Protein AF-A0A9D4T538-F1 (afdb_monomer_lite)

pLDDT: mean 70.77, std 14.88, range [38.66, 92.06]

Foldseek 3Di:
DPPDPPVQVVVQVVQQPDDQKDWDPFDPWDDPDPPDTWDTKMKGQSSQKDWDDDWDWDDDPNDIDIDTDIDRPDDIDIDTD

Structure (mmCIF, N/CA/C/O backbone):
data_AF-A0A9D4T538-F1
#
_entry.id   AF-A0A9D4T538-F1
#
loop_
_atom_site.group_PDB
_atom_site.id
_atom_site.type_symbol
_atom_site.label_atom_id
_atom_site.label_alt_id
_atom_site.label_comp_id
_atom_site.label_asym_id
_atom_site.label_entity_id
_atom_site.label_seq_id
_atom_site.pdbx_PDB_ins_code
_atom_site.Cartn_x
_atom_site.Cartn_y
_atom_site.Cartn_z
_atom_site.occupancy
_atom_site.B_iso_or_equiv
_atom_site.auth_seq_id
_atom_site.auth_comp_id
_atom_site.auth_asym_id
_atom_site.auth_atom_id
_atom_site.pdbx_PDB_model_num
ATOM 1 N N . MET A 1 1 ? -30.973 -2.377 10.186 1.00 38.66 1 MET A N 1
ATOM 2 C CA . MET A 1 1 ? -29.899 -2.681 9.217 1.00 38.66 1 MET A CA 1
ATOM 3 C C . MET A 1 1 ? -29.040 -1.438 9.059 1.00 38.66 1 MET A C 1
ATOM 5 O O . MET A 1 1 ? -29.386 -0.551 8.289 1.00 38.66 1 MET A O 1
ATOM 9 N N . THR A 1 2 ? -27.984 -1.299 9.857 1.00 44.59 2 THR A N 1
ATOM 10 C CA . THR A 1 2 ? -27.013 -0.217 9.663 1.00 44.59 2 THR A CA 1
ATOM 11 C C . THR A 1 2 ? -26.344 -0.445 8.311 1.00 44.59 2 THR A C 1
ATOM 13 O O . THR A 1 2 ? -25.793 -1.516 8.070 1.00 44.59 2 THR A O 1
ATOM 16 N N . LYS A 1 3 ? -26.459 0.524 7.394 1.00 48.53 3 LYS A N 1
ATOM 17 C CA . LYS A 1 3 ? -25.717 0.525 6.127 1.00 48.53 3 LYS A CA 1
ATOM 18 C C . LYS A 1 3 ? -24.228 0.553 6.476 1.00 48.53 3 LYS A C 1
ATOM 20 O O . LYS A 1 3 ? -23.676 1.618 6.733 1.00 48.53 3 LYS A O 1
ATOM 25 N N . GLY A 1 4 ? -23.617 -0.624 6.587 1.00 61.22 4 GLY A N 1
ATOM 26 C CA . GLY A 1 4 ? -22.188 -0.759 6.822 1.00 61.22 4 GLY A CA 1
ATOM 27 C C . GLY A 1 4 ? -21.445 -0.109 5.664 1.00 61.22 4 GLY A C 1
ATOM 28 O O . GLY A 1 4 ? -21.763 -0.361 4.503 1.00 61.22 4 GLY A O 1
ATOM 29 N N . VAL A 1 5 ? -20.500 0.774 5.973 1.00 71.25 5 VAL A N 1
ATOM 30 C CA . VAL A 1 5 ? -19.608 1.339 4.962 1.00 71.25 5 VAL A CA 1
ATOM 31 C C . VAL A 1 5 ? -18.812 0.184 4.355 1.00 71.25 5 VAL A C 1
ATOM 33 O O . VAL A 1 5 ? -18.141 -0.550 5.079 1.00 71.25 5 VAL A O 1
ATOM 36 N N . ASP A 1 6 ? -18.895 0.018 3.035 1.00 81.69 6 ASP A N 1
ATOM 37 C CA . ASP A 1 6 ? -18.083 -0.956 2.305 1.00 81.69 6 ASP A CA 1
ATOM 38 C C . ASP A 1 6 ? -16.631 -0.468 2.228 1.00 81.69 6 ASP A C 1
ATOM 40 O O . ASP A 1 6 ? -16.216 0.266 1.324 1.00 81.69 6 ASP A O 1
ATOM 44 N N . LEU A 1 7 ? -15.872 -0.851 3.248 1.00 78.75 7 LEU A N 1
ATOM 45 C CA . LEU A 1 7 ? -14.469 -0.502 3.414 1.00 78.75 7 LEU A CA 1
ATOM 46 C C . LEU A 1 7 ? -13.572 -1.280 2.451 1.00 78.75 7 LEU A C 1
ATOM 48 O O . LEU A 1 7 ? -12.602 -0.721 1.950 1.00 78.75 7 LEU A O 1
ATOM 52 N N . TYR A 1 8 ? -13.926 -2.526 2.133 1.00 82.12 8 TYR A N 1
ATOM 53 C CA . TYR A 1 8 ? -13.190 -3.341 1.167 1.00 82.12 8 TYR A CA 1
ATOM 54 C C . TYR A 1 8 ? -13.252 -2.713 -0.226 1.00 82.12 8 TYR A C 1
ATOM 56 O O . TYR A 1 8 ? -12.215 -2.472 -0.846 1.00 82.12 8 TYR A O 1
ATOM 64 N N . GLY A 1 9 ? -14.447 -2.337 -0.686 1.00 84.75 9 GLY A N 1
ATOM 65 C CA . GLY A 1 9 ? -14.593 -1.609 -1.942 1.00 84.75 9 GLY A CA 1
ATOM 66 C C . GLY A 1 9 ? -13.940 -0.226 -1.908 1.00 84.75 9 GLY A C 1
ATOM 67 O O . GLY A 1 9 ? -13.472 0.255 -2.939 1.00 84.75 9 GLY A O 1
ATOM 68 N N . ALA A 1 10 ? -13.867 0.435 -0.747 1.00 85.12 10 ALA A N 1
ATOM 69 C CA . ALA A 1 10 ? -13.149 1.703 -0.620 1.00 85.12 10 ALA A CA 1
ATOM 70 C C . ALA A 1 10 ? -11.631 1.537 -0.810 1.00 85.12 10 ALA A C 1
ATOM 72 O O . ALA A 1 10 ? -11.030 2.329 -1.541 1.00 85.12 10 ALA A O 1
ATOM 73 N N . VAL A 1 11 ? -11.031 0.498 -0.216 1.00 84.94 11 VAL A N 1
ATOM 74 C CA . VAL A 1 11 ? -9.607 0.174 -0.390 1.00 84.94 11 VAL A CA 1
ATOM 75 C C . VAL A 1 11 ? -9.306 -0.198 -1.841 1.00 84.94 11 VAL A C 1
ATOM 77 O O . VAL A 1 11 ? -8.379 0.358 -2.426 1.00 84.94 11 VAL A O 1
ATOM 80 N N . ASP A 1 12 ? -10.113 -1.054 -2.470 1.00 84.50 12 ASP A N 1
ATOM 81 C CA . ASP A 1 12 ? -9.883 -1.457 -3.865 1.00 84.50 12 ASP A CA 1
ATOM 82 C C . ASP A 1 12 ? -9.987 -0.274 -4.849 1.00 84.50 12 ASP A C 1
ATOM 84 O O . ASP A 1 12 ? -9.130 -0.090 -5.722 1.00 84.50 12 ASP A O 1
ATOM 88 N N . ARG A 1 13 ? -10.968 0.621 -4.650 1.00 86.25 13 ARG A N 1
ATOM 89 C CA . ARG A 1 13 ? -11.084 1.863 -5.436 1.00 86.25 13 ARG A CA 1
ATOM 90 C C . ARG A 1 13 ? -9.886 2.788 -5.247 1.00 86.25 13 ARG A C 1
ATOM 92 O O . ARG A 1 13 ? -9.495 3.459 -6.200 1.00 86.25 13 ARG A O 1
ATOM 99 N N . PHE A 1 14 ? -9.324 2.856 -4.041 1.00 84.56 14 PHE A N 1
ATOM 100 C CA . PHE A 1 14 ? -8.122 3.643 -3.776 1.00 84.56 14 PHE A CA 1
ATOM 101 C C . PHE A 1 14 ? -6.907 3.063 -4.507 1.00 84.56 14 PHE A C 1
ATOM 103 O O . PHE A 1 14 ? -6.231 3.794 -5.230 1.00 84.56 14 PHE A O 1
ATOM 110 N N . LEU A 1 15 ? -6.678 1.750 -4.399 1.00 82.38 15 LEU A N 1
ATOM 111 C CA . LEU A 1 15 ? -5.558 1.075 -5.062 1.00 82.38 15 LEU A CA 1
ATOM 112 C C . LEU A 1 15 ? -5.626 1.208 -6.589 1.00 82.38 15 LEU A C 1
ATOM 114 O O . LEU A 1 15 ? -4.609 1.443 -7.236 1.00 82.38 15 LEU A O 1
ATOM 118 N N . THR A 1 16 ? -6.829 1.164 -7.163 1.00 82.50 16 THR A N 1
ATOM 119 C CA . THR A 1 16 ? -7.037 1.322 -8.612 1.00 82.50 16 THR A CA 1
ATOM 120 C C . THR A 1 16 ? -6.698 2.732 -9.122 1.00 82.50 16 THR A C 1
ATOM 122 O O . THR A 1 16 ? -6.414 2.911 -10.304 1.00 82.50 16 THR A O 1
ATOM 125 N N . ARG A 1 17 ? -6.690 3.747 -8.247 1.00 82.69 17 ARG A N 1
ATOM 126 C CA . ARG A 1 17 ? -6.303 5.126 -8.599 1.00 82.69 17 ARG A CA 1
ATOM 127 C C . ARG A 1 17 ? -4.801 5.375 -8.501 1.00 82.69 17 ARG A C 1
ATOM 129 O O . ARG A 1 17 ? -4.360 6.465 -8.865 1.00 82.69 17 ARG A O 1
ATOM 136 N N . LEU A 1 18 ? -4.021 4.418 -7.996 1.00 77.12 18 LEU A N 1
ATOM 137 C CA . LEU A 1 18 ? -2.582 4.602 -7.872 1.00 77.12 18 LEU A CA 1
ATOM 138 C C . LEU A 1 18 ? -1.943 4.771 -9.257 1.00 77.12 18 LEU A C 1
ATOM 140 O O . LEU A 1 18 ? -2.267 4.034 -10.195 1.00 77.12 18 LEU A O 1
AT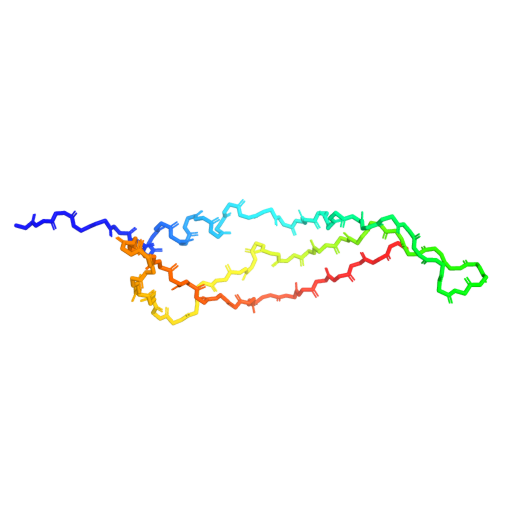OM 144 N N . PRO A 1 19 ? -1.028 5.741 -9.406 1.00 72.06 19 PRO A N 1
ATOM 145 C CA . PRO A 1 19 ? -0.389 5.986 -10.682 1.00 72.06 19 PRO A CA 1
ATOM 146 C C . PRO A 1 19 ? 0.502 4.798 -11.057 1.00 72.06 19 PRO A C 1
ATOM 148 O O . PRO A 1 19 ? 1.143 4.172 -10.211 1.00 72.06 19 PRO A O 1
ATOM 151 N N . LYS A 1 20 ? 0.585 4.511 -12.359 1.00 70.31 20 LYS A N 1
ATOM 152 C CA . LYS A 1 20 ? 1.474 3.461 -12.889 1.00 70.31 20 LYS A CA 1
ATOM 153 C C . LYS A 1 20 ? 2.947 3.725 -12.574 1.00 70.31 20 LYS A C 1
ATOM 155 O O . LYS A 1 20 ? 3.727 2.782 -12.463 1.00 70.31 20 LYS A O 1
ATOM 160 N N . GLN A 1 21 ? 3.312 5.001 -12.458 1.00 64.31 21 GLN A N 1
ATOM 161 C CA . GLN A 1 21 ? 4.656 5.468 -12.148 1.00 64.31 21 GLN A CA 1
ATOM 162 C C . GLN A 1 21 ? 4.593 6.465 -10.997 1.00 64.31 21 GLN A C 1
ATOM 164 O O . GLN A 1 21 ? 3.774 7.383 -11.008 1.00 64.31 21 GLN A O 1
ATOM 169 N N . TYR A 1 22 ? 5.487 6.305 -10.033 1.00 66.31 22 TYR A N 1
ATOM 170 C CA . TYR A 1 22 ? 5.667 7.237 -8.935 1.00 66.31 22 TYR A CA 1
ATOM 171 C C . TYR A 1 22 ? 7.123 7.688 -8.904 1.00 66.31 22 TYR A C 1
ATOM 173 O O . TYR A 1 22 ? 8.047 6.872 -8.863 1.00 66.31 22 TYR A O 1
ATOM 181 N N . ALA A 1 23 ? 7.326 9.001 -8.963 1.00 62.53 23 ALA A N 1
ATOM 182 C CA . ALA A 1 23 ? 8.639 9.586 -8.763 1.00 62.53 23 ALA A CA 1
ATOM 183 C C . ALA A 1 23 ? 8.912 9.610 -7.260 1.00 62.53 23 ALA A C 1
ATOM 185 O O . ALA A 1 23 ? 8.217 10.302 -6.514 1.00 62.53 23 ALA A O 1
ATOM 186 N N . LEU A 1 24 ? 9.909 8.850 -6.810 1.00 64.56 24 LEU A N 1
ATOM 187 C CA . LEU A 1 24 ? 10.323 8.917 -5.419 1.00 64.56 24 LEU A CA 1
ATOM 188 C C . LEU A 1 24 ? 10.972 10.289 -5.185 1.00 64.56 24 LEU A C 1
ATOM 190 O O . LEU A 1 24 ? 11.837 10.693 -5.974 1.00 64.56 24 LEU A O 1
ATOM 194 N N . PRO A 1 25 ? 10.565 11.029 -4.138 1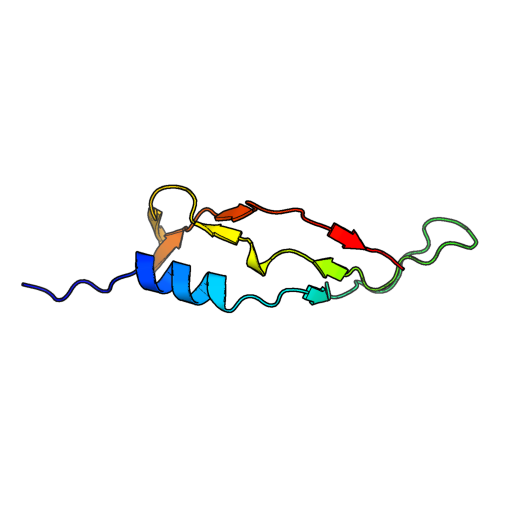.00 56.97 25 PRO A N 1
ATOM 195 C CA . PRO A 1 25 ? 11.234 12.270 -3.785 1.00 56.97 25 PRO A CA 1
ATOM 196 C C . PRO A 1 25 ? 12.699 11.945 -3.485 1.00 56.97 25 PRO A C 1
ATOM 198 O O . PRO A 1 25 ? 13.003 11.143 -2.603 1.00 56.97 25 PRO A O 1
ATOM 201 N N . ALA A 1 26 ? 13.609 12.519 -4.269 1.00 58.84 26 ALA A N 1
ATOM 202 C CA . ALA A 1 26 ? 15.033 12.313 -4.066 1.00 58.84 26 ALA A CA 1
ATOM 203 C C . ALA A 1 26 ? 15.468 13.062 -2.793 1.00 58.84 26 ALA A C 1
ATOM 205 O O . ALA A 1 26 ? 15.220 14.270 -2.709 1.00 58.84 26 ALA A O 1
ATOM 206 N N . PRO A 1 27 ? 16.140 12.412 -1.822 1.00 56.88 27 PRO A N 1
ATOM 207 C CA . PRO A 1 27 ? 16.968 13.154 -0.882 1.00 56.88 27 PRO A CA 1
ATOM 208 C C . PRO A 1 27 ? 18.050 13.932 -1.658 1.00 56.88 27 PRO A C 1
ATOM 210 O O . PRO A 1 27 ? 18.389 13.541 -2.781 1.00 56.88 27 PRO A O 1
ATOM 213 N N . PRO A 1 28 ? 18.601 15.030 -1.103 1.00 55.03 28 PRO A N 1
ATOM 214 C CA . PRO A 1 28 ? 19.693 15.746 -1.750 1.00 55.03 28 PRO A CA 1
ATOM 215 C C . PRO A 1 28 ? 20.847 14.765 -1.993 1.00 55.03 28 PRO A C 1
ATOM 217 O O . PRO A 1 28 ? 21.296 14.082 -1.072 1.00 55.03 28 PRO A O 1
ATOM 220 N N . TYR A 1 29 ? 21.229 14.652 -3.263 1.00 54.44 29 TYR A N 1
ATOM 221 C CA . TYR A 1 29 ? 22.241 13.763 -3.830 1.00 54.44 29 TYR A CA 1
ATOM 222 C C . TYR A 1 29 ? 23.405 13.468 -2.868 1.00 54.44 29 TYR A C 1
ATOM 224 O O . TYR A 1 29 ? 24.023 14.391 -2.339 1.00 54.44 29 TYR A O 1
ATOM 232 N N . ARG A 1 30 ? 23.742 12.185 -2.671 1.00 53.50 30 ARG A N 1
ATOM 233 C CA . ARG A 1 30 ? 24.957 11.768 -1.953 1.00 53.50 30 ARG A CA 1
ATOM 234 C C . ARG A 1 30 ? 25.914 11.075 -2.929 1.0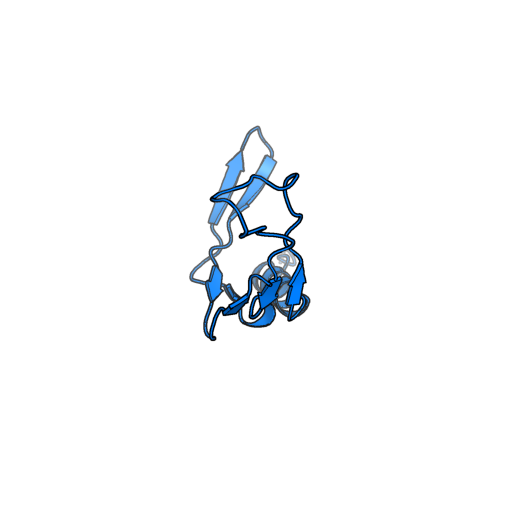0 53.50 30 ARG A C 1
ATOM 236 O O . ARG A 1 30 ? 25.487 10.126 -3.585 1.00 53.50 30 ARG A O 1
ATOM 243 N N . PRO A 1 31 ? 27.172 11.528 -3.057 1.00 48.22 31 PRO A N 1
ATOM 244 C CA . PRO A 1 31 ? 28.145 10.875 -3.924 1.00 48.22 31 PRO A CA 1
ATOM 245 C C . PRO A 1 31 ? 28.527 9.511 -3.335 1.00 48.22 31 PRO A C 1
ATOM 247 O O . PRO A 1 31 ? 28.954 9.436 -2.185 1.00 48.22 31 PRO A O 1
ATOM 250 N N . LEU A 1 32 ? 28.358 8.440 -4.117 1.00 47.94 32 LEU A N 1
ATOM 251 C CA . LEU A 1 32 ? 28.773 7.084 -3.733 1.00 47.94 32 LEU A CA 1
ATOM 252 C C . LEU A 1 32 ? 30.225 6.800 -4.154 1.00 47.94 32 LEU A C 1
ATOM 254 O O . LEU A 1 32 ? 30.959 6.194 -3.382 1.00 47.94 32 LEU A O 1
ATOM 258 N N . VAL A 1 33 ? 30.658 7.277 -5.331 1.00 46.66 33 VAL A N 1
ATOM 259 C CA . VAL A 1 33 ? 32.047 7.218 -5.838 1.00 46.66 33 VAL A CA 1
ATOM 260 C C . VAL A 1 33 ? 32.236 8.295 -6.926 1.00 46.66 33 VAL A C 1
ATOM 262 O O . VAL A 1 33 ? 31.249 8.737 -7.521 1.00 46.66 33 VAL A O 1
ATOM 265 N N . ALA A 1 34 ? 33.473 8.730 -7.205 1.00 44.59 34 ALA A N 1
ATOM 266 C CA . ALA A 1 34 ? 33.780 9.695 -8.268 1.00 44.59 34 ALA A CA 1
ATOM 267 C C . ALA A 1 34 ? 33.188 9.247 -9.622 1.00 44.59 34 ALA A C 1
ATOM 269 O O . ALA A 1 34 ? 33.632 8.261 -10.201 1.00 44.59 34 ALA A O 1
ATOM 270 N N . GLY A 1 35 ? 32.171 9.967 -10.107 1.00 40.47 35 GLY A N 1
ATOM 271 C CA . GLY A 1 35 ? 31.539 9.735 -11.412 1.00 40.47 35 GLY A CA 1
ATOM 272 C C . GLY A 1 35 ? 30.134 9.121 -11.391 1.00 40.47 35 GLY A C 1
ATOM 273 O O . GLY A 1 35 ? 29.500 9.090 -12.440 1.00 40.47 35 GLY A O 1
ATOM 274 N N . ILE A 1 36 ? 29.605 8.690 -10.236 1.00 42.00 36 ILE A N 1
ATOM 275 C CA . ILE A 1 36 ? 28.247 8.120 -10.140 1.00 42.00 36 ILE A CA 1
ATOM 276 C C . ILE A 1 36 ? 27.367 9.014 -9.260 1.00 42.00 36 ILE A C 1
ATOM 278 O O . ILE A 1 36 ? 27.523 9.068 -8.038 1.00 42.00 36 ILE A O 1
ATOM 282 N N . MET A 1 37 ? 26.427 9.716 -9.897 1.00 47.38 37 MET A N 1
ATOM 283 C CA . MET A 1 37 ? 25.380 10.493 -9.232 1.00 47.38 37 MET A CA 1
ATOM 284 C C . MET A 1 37 ? 24.066 9.710 -9.269 1.00 47.38 37 MET A C 1
ATOM 286 O O . MET A 1 37 ? 23.461 9.588 -10.326 1.00 47.38 37 MET A O 1
ATOM 290 N N . THR A 1 38 ? 23.571 9.221 -8.130 1.00 51.84 38 THR A N 1
ATOM 291 C CA . THR A 1 38 ? 22.216 8.647 -8.076 1.00 51.84 38 THR A CA 1
ATOM 292 C C . THR A 1 38 ? 21.204 9.760 -7.809 1.00 51.84 38 THR A C 1
ATOM 294 O O . THR A 1 38 ? 21.154 10.317 -6.708 1.00 51.84 38 THR A O 1
ATOM 297 N N . GLY A 1 39 ? 20.423 10.110 -8.831 1.00 59.69 39 GLY A N 1
ATOM 298 C CA . GLY A 1 39 ? 19.292 11.036 -8.758 1.00 59.69 39 GLY A CA 1
ATOM 299 C C . GLY A 1 39 ? 17.939 10.330 -8.824 1.00 59.69 39 GLY A C 1
ATOM 300 O O . GLY A 1 39 ? 17.881 9.133 -9.075 1.00 59.69 39 GLY A O 1
ATOM 301 N N . LYS A 1 40 ? 16.860 11.097 -8.588 1.00 55.53 40 LYS A N 1
ATOM 302 C CA . LYS A 1 40 ? 15.424 10.758 -8.753 1.00 55.53 40 LYS A CA 1
ATOM 303 C C . LYS A 1 40 ? 15.148 9.312 -9.205 1.00 55.53 40 LYS A C 1
ATOM 305 O O . LYS A 1 40 ? 15.143 9.026 -10.399 1.00 55.53 40 LYS A O 1
ATOM 310 N N . ALA A 1 41 ? 14.843 8.428 -8.257 1.00 62.78 41 ALA A N 1
ATOM 311 C CA . ALA A 1 41 ? 14.396 7.075 -8.572 1.00 62.78 41 ALA A CA 1
ATOM 312 C C . ALA A 1 41 ? 12.933 7.081 -9.050 1.00 62.78 41 ALA A C 1
ATOM 314 O O . ALA A 1 41 ? 12.084 7.802 -8.512 1.00 62.78 41 ALA A O 1
ATOM 315 N N . LYS A 1 42 ? 12.626 6.258 -10.053 1.00 60.25 42 LYS A N 1
ATOM 316 C CA . LYS A 1 42 ? 11.255 5.985 -10.496 1.00 60.25 42 LYS A CA 1
ATOM 317 C C . LYS A 1 42 ? 10.850 4.592 -10.038 1.00 60.25 42 LYS A C 1
ATOM 319 O O . LYS A 1 42 ? 11.566 3.627 -10.290 1.00 60.25 42 LYS A O 1
ATOM 324 N N . ALA A 1 43 ? 9.689 4.499 -9.402 1.00 62.34 43 ALA A N 1
ATOM 325 C CA . ALA A 1 43 ? 9.028 3.234 -9.124 1.00 62.34 43 ALA A CA 1
ATOM 326 C C . ALA A 1 43 ? 7.883 3.047 -10.125 1.00 62.34 43 ALA A C 1
ATOM 328 O O . ALA A 1 43 ? 7.019 3.918 -10.254 1.00 62.34 43 ALA A O 1
ATOM 329 N N . ALA A 1 44 ? 7.875 1.921 -10.831 1.00 63.94 44 ALA A N 1
ATOM 330 C CA . ALA A 1 44 ? 6.767 1.498 -11.676 1.00 63.94 44 ALA A CA 1
ATOM 331 C C . ALA A 1 44 ? 6.094 0.251 -11.087 1.00 63.94 44 ALA A C 1
ATOM 333 O O . ALA A 1 44 ? 6.731 -0.544 -10.395 1.00 63.94 44 ALA A O 1
ATOM 334 N N . GLY A 1 45 ? 4.798 0.089 -11.362 1.00 66.75 45 GLY A N 1
ATOM 335 C CA . GLY A 1 45 ? 4.047 -1.108 -10.971 1.00 66.75 45 GLY A CA 1
ATOM 336 C C . GLY A 1 45 ? 3.185 -0.964 -9.711 1.00 66.75 45 GLY A C 1
ATOM 337 O O . GLY A 1 45 ? 2.597 -1.944 -9.265 1.00 66.75 45 GLY A O 1
ATOM 338 N N . LEU A 1 46 ? 3.040 0.238 -9.140 1.00 70.88 46 LEU A N 1
ATOM 339 C CA . LEU A 1 46 ? 2.173 0.477 -7.967 1.00 70.88 46 LEU A CA 1
ATOM 340 C C . LEU A 1 46 ? 0.677 0.284 -8.263 1.00 70.88 46 LEU A C 1
ATOM 342 O O . LEU A 1 46 ? -0.095 -0.060 -7.376 1.00 70.88 46 LEU A O 1
ATOM 346 N N . ASN A 1 47 ? 0.270 0.433 -9.522 1.00 69.31 47 ASN A N 1
ATOM 347 C CA . ASN A 1 47 ? -1.088 0.144 -9.989 1.00 69.31 47 ASN A CA 1
ATOM 348 C C . ASN A 1 47 ? -1.435 -1.362 -9.986 1.00 69.31 47 ASN A C 1
ATOM 350 O O . ASN A 1 47 ? -2.562 -1.729 -10.309 1.00 69.31 47 ASN A O 1
ATOM 354 N N . TRP A 1 48 ? -0.467 -2.230 -9.681 1.00 76.38 48 TRP A N 1
ATOM 355 C CA . TRP A 1 48 ? -0.657 -3.675 -9.530 1.00 76.38 48 TRP A CA 1
ATOM 356 C C . TRP A 1 48 ? -0.785 -4.098 -8.063 1.00 76.38 48 TRP A C 1
ATOM 358 O O . TRP A 1 48 ? -0.931 -5.290 -7.774 1.00 76.38 48 TRP A O 1
ATOM 368 N N . LEU A 1 49 ? -0.755 -3.133 -7.136 1.00 80.50 49 LEU A N 1
ATOM 369 C CA . LEU A 1 49 ? -1.032 -3.388 -5.732 1.00 80.50 49 LEU A CA 1
ATOM 370 C C . LEU A 1 49 ? -2.480 -3.846 -5.562 1.00 80.50 49 LEU A C 1
ATOM 372 O O . LEU A 1 49 ? -3.426 -3.207 -6.024 1.00 80.50 49 LEU A O 1
ATOM 376 N N . ARG A 1 50 ? -2.644 -4.970 -4.873 1.00 81.75 50 ARG A N 1
ATOM 377 C CA . ARG A 1 50 ? -3.938 -5.538 -4.500 1.00 81.75 50 ARG A CA 1
ATOM 378 C C . ARG A 1 50 ? -3.959 -5.782 -3.004 1.00 81.75 50 ARG A C 1
ATOM 380 O O . ARG A 1 50 ? -2.932 -6.125 -2.420 1.00 81.75 50 ARG A O 1
ATOM 387 N N . GLN A 1 51 ? -5.132 -5.634 -2.396 1.00 84.69 51 GLN A N 1
ATOM 388 C CA . GLN A 1 51 ? -5.314 -5.985 -0.994 1.00 84.69 51 GLN A CA 1
ATOM 389 C C . GLN A 1 51 ? -4.977 -7.465 -0.771 1.00 84.69 51 GLN A C 1
ATOM 391 O O . GLN A 1 51 ? -5.343 -8.336 -1.564 1.00 84.69 51 GLN A O 1
ATOM 396 N N . TYR A 1 52 ? -4.283 -7.729 0.327 1.00 85.19 52 TYR A N 1
ATOM 397 C CA . TYR A 1 52 ? -3.927 -9.051 0.796 1.00 85.19 52 TYR A CA 1
ATOM 398 C C . TYR A 1 52 ? -4.613 -9.330 2.129 1.00 85.19 52 TYR A C 1
ATOM 400 O O . TYR A 1 52 ? -4.422 -8.610 3.106 1.00 85.19 52 TYR A O 1
ATOM 408 N N . GLY A 1 53 ? -5.413 -10.393 2.172 1.00 85.19 53 GLY A N 1
ATOM 409 C CA . GLY A 1 53 ? -6.116 -10.799 3.386 1.00 85.19 53 GLY A CA 1
ATOM 410 C C . GLY A 1 53 ? -7.212 -9.824 3.843 1.00 85.19 53 GLY A C 1
ATOM 411 O O . GLY A 1 53 ? -7.720 -8.993 3.083 1.00 85.19 53 GLY A O 1
ATOM 412 N N . ALA A 1 54 ? -7.621 -9.982 5.102 1.00 86.62 54 ALA A N 1
ATOM 413 C CA . ALA A 1 54 ? -8.684 -9.196 5.720 1.00 86.62 54 ALA A CA 1
ATOM 414 C C . ALA A 1 54 ? -8.179 -7.840 6.240 1.00 86.62 54 ALA A C 1
ATOM 416 O O . ALA A 1 54 ? -7.030 -7.717 6.664 1.00 86.62 54 ALA A O 1
ATOM 417 N N . LEU A 1 55 ? -9.064 -6.839 6.257 1.00 86.81 55 LEU A N 1
ATOM 418 C CA . LEU A 1 55 ? -8.783 -5.553 6.894 1.00 86.81 55 LEU A CA 1
ATOM 419 C C . LEU A 1 55 ? -8.731 -5.737 8.412 1.00 86.81 55 LEU A C 1
ATOM 421 O O . LEU A 1 55 ? -9.642 -6.318 9.004 1.00 86.81 55 LEU A O 1
ATOM 425 N N . LYS A 1 56 ? -7.678 -5.221 9.046 1.00 87.62 56 LYS A N 1
ATOM 426 C CA . LYS A 1 56 ? -7.509 -5.285 10.501 1.00 87.62 56 LYS A CA 1
ATOM 427 C C . LYS A 1 56 ? -7.888 -3.939 11.098 1.00 87.62 56 LYS A C 1
ATOM 429 O O . LYS A 1 56 ? -7.217 -2.937 10.860 1.00 87.62 56 LYS A O 1
ATOM 434 N N . SER A 1 57 ? -8.969 -3.903 11.866 1.00 87.94 57 SER A N 1
ATOM 435 C CA . SER A 1 57 ? -9.353 -2.721 12.637 1.00 87.94 57 SER A CA 1
ATOM 436 C C . SER A 1 57 ? -8.622 -2.700 13.973 1.00 87.94 57 SER A C 1
ATOM 438 O O . SER A 1 57 ? -8.584 -3.717 14.665 1.00 87.94 57 SER A O 1
ATOM 440 N N . TYR A 1 58 ? -8.102 -1.544 14.369 1.00 86.69 58 TYR A N 1
ATOM 441 C CA . TYR A 1 58 ? -7.493 -1.364 15.683 1.00 86.69 58 TYR A CA 1
ATOM 442 C C . TYR A 1 58 ? -7.747 0.047 16.206 1.00 86.69 58 TYR A C 1
ATOM 444 O O . TYR A 1 58 ? -7.895 0.996 15.438 1.00 86.69 58 TYR A O 1
ATOM 452 N N . CYS A 1 59 ? -7.804 0.191 17.527 1.00 90.06 59 CYS A N 1
ATOM 453 C CA . CYS A 1 59 ? -7.902 1.496 18.165 1.00 90.06 59 CYS A CA 1
ATOM 454 C C . CYS A 1 59 ? -6.502 1.970 18.545 1.00 90.06 59 CYS A C 1
ATOM 456 O O . CYS A 1 59 ? -5.785 1.285 19.270 1.00 90.06 59 CYS A O 1
ATOM 458 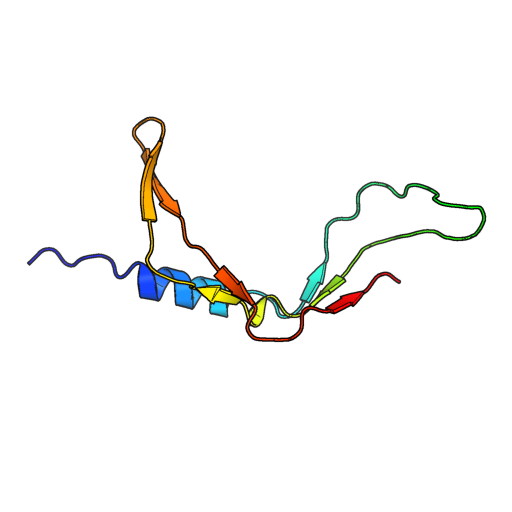N N . HIS A 1 60 ? -6.124 3.159 18.093 1.00 92.06 60 HIS A N 1
ATOM 459 C CA . HIS A 1 60 ? -4.914 3.831 18.543 1.00 92.06 60 HIS A CA 1
ATOM 460 C C . HIS A 1 60 ? -5.298 5.215 19.051 1.00 92.06 60 HIS A C 1
ATOM 462 O O . HIS A 1 60 ? -5.989 5.949 18.350 1.00 92.06 60 HIS A O 1
ATOM 468 N N . THR A 1 61 ? -4.913 5.531 20.293 1.00 90.88 61 THR A N 1
ATOM 469 C CA . THR A 1 61 ? -5.201 6.826 20.944 1.00 90.88 61 THR A CA 1
ATOM 470 C C . THR A 1 61 ? -6.674 7.264 20.846 1.00 90.88 61 THR A C 1
ATOM 472 O O . THR A 1 61 ? -6.984 8.428 20.608 1.00 90.88 61 THR A O 1
ATOM 475 N N . GLY A 1 62 ? -7.607 6.315 21.010 1.00 89.12 62 GLY A N 1
ATOM 476 C CA . GLY A 1 62 ? -9.055 6.566 20.944 1.00 89.12 62 GLY A CA 1
ATOM 477 C C . GLY A 1 62 ? -9.615 6.758 19.529 1.00 89.12 62 GLY A C 1
ATOM 478 O O . GLY A 1 62 ? -10.818 6.949 19.371 1.00 89.12 62 GLY A O 1
ATOM 479 N N . LYS A 1 63 ? -8.775 6.679 18.491 1.00 89.94 63 LYS A N 1
ATOM 480 C CA . LYS A 1 63 ? -9.190 6.716 17.087 1.00 89.94 63 LYS A CA 1
ATOM 481 C C . LYS A 1 63 ? -9.254 5.305 16.519 1.00 89.94 63 LYS A C 1
ATOM 483 O O . LYS A 1 63 ? -8.309 4.527 16.657 1.00 89.94 63 LYS A O 1
ATOM 488 N N . LEU A 1 64 ? -10.364 4.995 15.853 1.00 83.50 64 LEU A N 1
ATOM 489 C CA . LEU A 1 64 ? -10.492 3.775 15.067 1.00 83.50 64 LEU A CA 1
ATOM 490 C C . LEU A 1 64 ? -9.642 3.913 13.801 1.00 83.50 64 LEU A C 1
ATOM 492 O O . LEU A 1 64 ?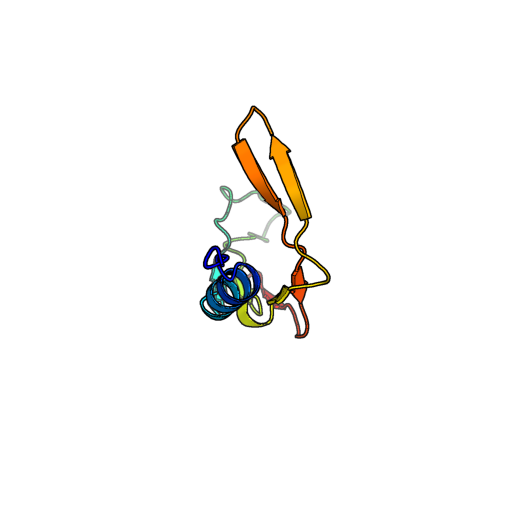 -9.887 4.791 12.973 1.00 83.50 64 LEU A O 1
ATOM 496 N N . LEU A 1 65 ? -8.648 3.045 13.668 1.00 85.94 65 LEU A N 1
ATOM 497 C CA . LEU A 1 65 ? -7.783 2.928 12.504 1.00 85.94 65 LEU A CA 1
ATOM 498 C C . LEU A 1 65 ? -8.020 1.590 11.807 1.00 85.94 65 LEU A C 1
ATOM 500 O O . LEU A 1 65 ? -8.528 0.626 12.390 1.00 85.94 65 LEU A O 1
ATOM 504 N N . MET A 1 66 ? -7.633 1.540 10.537 1.00 85.25 66 MET A N 1
ATOM 505 C CA . MET A 1 66 ? -7.647 0.322 9.744 1.00 85.25 66 MET A CA 1
ATOM 506 C C . MET A 1 66 ? -6.298 0.109 9.085 1.00 85.25 66 MET A C 1
ATOM 508 O O . MET A 1 66 ? -5.743 1.018 8.473 1.00 85.25 66 MET A O 1
ATOM 512 N N . GLN A 1 67 ? -5.809 -1.117 9.194 1.00 86.94 67 GLN A N 1
ATOM 513 C CA . GLN A 1 67 ? -4.652 -1.600 8.469 1.00 86.94 67 GLN A CA 1
ATOM 514 C C . GLN A 1 67 ? -5.124 -2.450 7.289 1.00 86.94 67 GLN A C 1
ATOM 516 O O . GLN A 1 67 ? -5.892 -3.404 7.453 1.00 86.94 67 GLN A O 1
ATOM 521 N N . ALA A 1 68 ? -4.637 -2.090 6.104 1.00 86.56 68 ALA A N 1
ATOM 522 C CA . ALA A 1 68 ? -4.758 -2.878 4.891 1.00 86.56 68 ALA A CA 1
ATOM 523 C C . ALA A 1 68 ? -3.365 -3.367 4.501 1.00 86.56 68 ALA A C 1
ATOM 525 O O . ALA A 1 68 ? -2.476 -2.559 4.232 1.00 86.56 68 ALA A O 1
ATOM 526 N N . ASP A 1 69 ? -3.187 -4.683 4.467 1.00 85.19 69 ASP A N 1
ATOM 527 C CA . ASP A 1 69 ? -1.980 -5.284 3.916 1.00 85.19 69 ASP A CA 1
ATOM 528 C C . ASP A 1 69 ? -2.159 -5.378 2.388 1.00 85.19 69 ASP A C 1
ATOM 530 O O . ASP A 1 69 ? -3.249 -5.687 1.898 1.00 85.19 69 ASP A O 1
ATOM 534 N N . VAL A 1 70 ? -1.119 -5.063 1.614 1.00 83.44 70 VAL A N 1
ATOM 535 C CA . VAL A 1 70 ? -1.159 -5.083 0.142 1.00 83.44 70 VAL A CA 1
ATOM 536 C C . VAL A 1 70 ? 0.007 -5.884 -0.411 1.00 83.44 70 VAL A C 1
ATOM 538 O O . VAL A 1 70 ? 1.108 -5.850 0.131 1.00 83.44 70 VAL A O 1
ATOM 541 N N . ILE A 1 71 ? -0.233 -6.587 -1.513 1.00 81.44 71 ILE A N 1
ATOM 542 C CA . ILE A 1 71 ? 0.800 -7.293 -2.274 1.00 81.44 71 ILE A CA 1
ATOM 543 C C . ILE A 1 71 ? 0.855 -6.746 -3.690 1.00 81.44 71 ILE A C 1
ATOM 545 O O . ILE A 1 71 ? -0.166 -6.334 -4.247 1.00 81.44 71 ILE A O 1
ATOM 549 N N . ASN A 1 72 ? 2.040 -6.778 -4.291 1.00 78.06 72 ASN A N 1
ATOM 550 C CA . ASN A 1 72 ? 2.160 -6.557 -5.720 1.00 78.06 72 ASN A CA 1
ATOM 551 C C . ASN A 1 72 ? 1.972 -7.887 -6.457 1.00 78.06 72 ASN A C 1
ATOM 553 O O . ASN A 1 72 ? 2.645 -8.864 -6.138 1.00 78.06 72 ASN A O 1
ATOM 557 N N . LYS A 1 73 ? 1.035 -7.933 -7.409 1.00 75.94 73 LYS A N 1
ATOM 558 C CA . LYS A 1 73 ? 0.808 -9.104 -8.275 1.00 75.94 73 LYS A CA 1
ATOM 559 C C . LYS A 1 73 ? 1.431 -8.966 -9.672 1.00 75.94 73 LYS A C 1
ATOM 561 O O . LYS A 1 73 ? 1.213 -9.839 -10.504 1.00 75.94 73 LYS A O 1
ATOM 566 N N . GLY A 1 74 ? 2.147 -7.879 -9.943 1.00 69.81 74 GLY A N 1
ATOM 567 C CA . GLY A 1 74 ? 2.901 -7.652 -11.174 1.00 69.81 74 GLY A CA 1
ATOM 568 C C . GLY A 1 74 ? 4.365 -7.314 -10.889 1.00 69.81 74 GLY A C 1
ATOM 569 O O . GLY A 1 74 ? 4.790 -7.263 -9.734 1.00 69.81 74 GLY A O 1
ATOM 570 N N . ASP A 1 75 ? 5.131 -7.062 -11.949 1.00 68.94 75 ASP A N 1
ATOM 571 C CA . ASP A 1 75 ? 6.545 -6.709 -11.827 1.00 68.94 75 ASP A CA 1
ATOM 572 C C . ASP A 1 75 ? 6.722 -5.301 -11.241 1.00 68.94 75 ASP A C 1
ATOM 574 O O . ASP A 1 75 ? 6.162 -4.314 -11.732 1.00 68.94 75 ASP A O 1
ATOM 578 N N . VAL A 1 76 ? 7.538 -5.203 -10.189 1.00 62.28 76 VAL A N 1
ATOM 579 C CA . VAL A 1 76 ? 8.022 -3.922 -9.665 1.00 62.28 76 VAL A CA 1
ATOM 580 C C . VAL A 1 76 ? 9.327 -3.596 -10.364 1.00 62.28 76 VAL A C 1
ATOM 582 O O . VAL A 1 76 ? 10.324 -4.291 -10.181 1.00 62.28 76 VAL A O 1
ATOM 585 N N . VAL A 1 77 ? 9.339 -2.502 -11.120 1.00 65.88 77 VAL A N 1
ATOM 586 C CA . VAL A 1 77 ? 10.567 -1.991 -11.732 1.00 65.88 77 VAL A CA 1
ATOM 587 C C . VAL A 1 77 ? 10.988 -0.737 -10.983 1.00 65.88 77 VAL A C 1
ATOM 589 O O . VAL A 1 77 ? 10.261 0.260 -10.953 1.00 65.88 77 VAL A O 1
ATOM 592 N N . ILE A 1 78 ? 12.169 -0.794 -10.371 1.00 61.06 78 ILE A N 1
ATOM 593 C CA . ILE A 1 78 ? 12.856 0.380 -9.837 1.00 61.06 78 ILE A CA 1
ATOM 594 C C . ILE A 1 78 ? 13.899 0.781 -10.870 1.00 61.06 78 ILE A C 1
ATOM 596 O O . ILE A 1 78 ? 14.787 -0.003 -11.199 1.00 61.06 78 ILE A O 1
ATOM 600 N N . SER A 1 79 ? 13.786 2.000 -11.384 1.00 60.19 79 SER A N 1
ATOM 601 C CA . SER A 1 79 ? 14.764 2.563 -12.310 1.00 60.19 79 SER A CA 1
ATOM 602 C C . SER A 1 79 ? 15.444 3.757 -11.659 1.00 60.19 79 SER A C 1
ATOM 604 O O . SER A 1 79 ? 14.783 4.700 -11.213 1.00 60.19 79 SER A O 1
ATOM 606 N N . VAL A 1 80 ? 16.769 3.704 -11.618 1.00 57.34 80 VAL A N 1
ATOM 607 C CA . VAL A 1 80 ? 17.641 4.835 -11.302 1.00 57.34 80 VAL A CA 1
ATOM 608 C C . VAL A 1 80 ? 18.235 5.290 -12.641 1.00 57.34 80 VAL A C 1
ATOM 610 O O . VAL A 1 80 ? 18.579 4.414 -13.437 1.00 57.34 80 VAL A O 1
ATOM 613 N N . PRO A 1 81 ? 18.250 6.598 -12.951 1.00 55.19 81 PRO A N 1
ATOM 614 C CA . PRO A 1 81 ? 18.955 7.097 -14.128 1.00 55.19 81 PRO A CA 1
ATOM 615 C C . PRO A 1 81 ? 20.449 6.764 -14.083 1.00 55.19 81 PRO A C 1
ATOM 617 O O . PRO A 1 81 ? 21.009 6.717 -12.962 1.00 55.19 81 PRO A O 1
#

Organism: Rhipicephalus sanguineus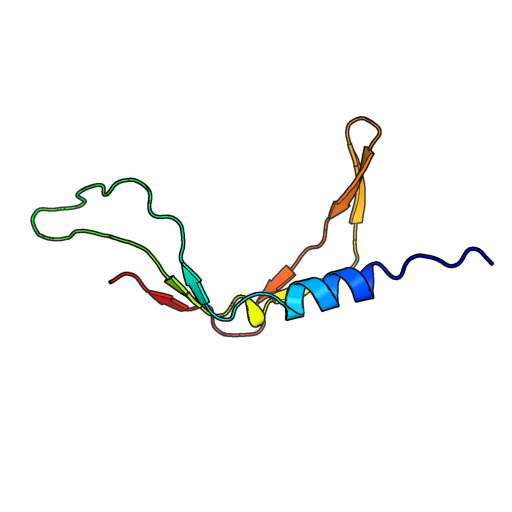 (NCBI:txid34632)

Sequence (81 aa):
MTKGVDLYGAVDRFLTRLPKQYALPAPPYRPLVAGIMTGKAKAAGLNWLRQYGALKSYCHTGKLLMQADVINKGDVVISVP

Secondary structure (DSSP, 8-state):
------HHHHHHHHHHTS-SEEEPPPPS---SBTTB-----EEE-GGGEEEEEEEEEEEETTEEEEEEEEEE-S--EEE--

Radius of gyration: 18.21 Å; chains: 1; bounding box: 64×26×35 Å